Protein AF-A0A833E9H0-F1 (afdb_monomer_lite)

Sequence (112 aa):
MMKRGKAGINPVIATVILVAVAIVIAIAVAFWASGLVGAFTRFEKLEIISSVMKSQTEFEVRIRNTGSTATSLIQVVINGQFVADVTGTTTLESGETRICGVTVSTSPPAGV

Foldseek 3Di:
DDDDPPPDDDPVVVVVVVVVVVVVVVVVVVVVVVVVCVVVQFDWDKDFPDWDDPDQFKIKTKMFTQTQAWDWQAFDDDPNDGADGQDDTDIAGHGGIDIGMTTGPGGDDPPD

Secondary structure (DSSP, 8-state):
-------PPPHHHHHHHHHHHHHHHHHHHHHHHHHHHHHHS----EEEEEEEEEETTEEEEEEEE-SSS-EE--EEEETTEEEEE-SS--EE-TT-EEEEEEE-SSPPPTT-

Radius of gyration: 30.14 Å; chains: 1; bounding box: 58×23×95 Å

pLDDT: mean 83.14, std 11.9, range [55.03, 98.12]

Organism: Caldiarchaeum subterraneum (NCBI:txid311458)

Structure (mmCIF, N/CA/C/O backbone):
data_AF-A0A833E9H0-F1
#
_entry.id   AF-A0A833E9H0-F1
#
loop_
_atom_site.group_PDB
_atom_site.id
_atom_site.type_symbol
_atom_site.label_atom_id
_atom_site.label_alt_id
_atom_site.label_comp_id
_atom_site.label_asym_id
_atom_site.label_entity_id
_atom_site.label_seq_id
_atom_site.pdbx_PDB_ins_code
_atom_site.Cartn_x
_atom_site.Cartn_y
_atom_site.Cartn_z
_atom_site.occupancy
_atom_site.B_iso_or_equiv
_atom_site.auth_seq_id
_atom_site.auth_comp_id
_atom_site.auth_asym_id
_atom_site.auth_atom_id
_atom_site.pdbx_PDB_model_num
ATOM 1 N N . MET A 1 1 ? 24.114 -6.720 -69.675 1.00 55.41 1 MET A N 1
ATOM 2 C CA . MET A 1 1 ? 23.813 -7.138 -68.286 1.00 55.41 1 MET A CA 1
ATOM 3 C C . MET A 1 1 ? 24.581 -6.234 -67.323 1.00 55.41 1 MET A C 1
ATOM 5 O O . MET A 1 1 ? 25.774 -6.429 -67.146 1.00 55.41 1 MET A O 1
ATOM 9 N N . MET A 1 2 ? 23.952 -5.190 -66.774 1.00 60.66 2 MET A N 1
ATOM 10 C CA . MET A 1 2 ? 24.611 -4.260 -65.842 1.00 60.66 2 MET A CA 1
ATOM 11 C C . MET A 1 2 ? 24.504 -4.816 -64.419 1.00 60.66 2 MET A C 1
ATOM 13 O O . MET A 1 2 ? 23.415 -4.873 -63.850 1.00 60.66 2 MET A O 1
ATOM 17 N N . LYS A 1 3 ? 25.627 -5.254 -63.838 1.00 61.88 3 LYS A N 1
ATOM 18 C CA . LYS A 1 3 ? 25.693 -5.593 -62.411 1.00 61.88 3 LYS A CA 1
ATOM 19 C C . LYS A 1 3 ? 25.624 -4.288 -61.615 1.00 61.88 3 LYS A C 1
ATOM 21 O O . LYS A 1 3 ? 26.599 -3.546 -61.564 1.00 61.88 3 LYS A O 1
ATOM 26 N N . ARG A 1 4 ? 24.469 -3.999 -61.004 1.00 66.12 4 ARG A N 1
ATOM 27 C CA . ARG A 1 4 ? 24.342 -2.942 -59.989 1.00 66.12 4 ARG A CA 1
ATOM 28 C C . ARG A 1 4 ? 25.293 -3.288 -58.845 1.00 66.12 4 ARG A C 1
ATOM 30 O O . ARG A 1 4 ? 25.101 -4.306 -58.181 1.00 66.12 4 ARG A O 1
ATOM 37 N N . GLY A 1 5 ? 26.330 -2.478 -58.648 1.00 59.12 5 GLY A N 1
ATOM 38 C CA . GLY A 1 5 ? 27.189 -2.593 -57.476 1.00 59.12 5 GLY A CA 1
ATOM 39 C C . GLY A 1 5 ? 26.330 -2.467 -56.220 1.00 59.12 5 GLY A C 1
ATOM 40 O O . GLY A 1 5 ? 25.584 -1.500 -56.072 1.00 59.12 5 GLY A O 1
ATOM 41 N N . LYS A 1 6 ? 26.385 -3.465 -55.334 1.00 66.12 6 LYS A N 1
ATOM 42 C CA . LYS A 1 6 ? 25.815 -3.351 -53.990 1.00 66.12 6 LYS A CA 1
ATOM 43 C C . LYS A 1 6 ? 26.697 -2.375 -53.217 1.00 66.12 6 LYS A C 1
ATOM 45 O O . LYS A 1 6 ? 27.741 -2.764 -52.706 1.00 66.12 6 LYS A O 1
ATOM 50 N N . ALA A 1 7 ? 26.299 -1.108 -53.173 1.00 66.25 7 ALA A N 1
ATOM 51 C CA . ALA A 1 7 ? 26.849 -0.173 -52.205 1.00 66.25 7 ALA A CA 1
ATOM 52 C C . ALA A 1 7 ? 26.371 -0.623 -50.816 1.00 66.25 7 ALA A C 1
ATOM 54 O O . ALA A 1 7 ? 25.181 -0.551 -50.512 1.00 66.25 7 ALA A O 1
ATOM 55 N N . GLY A 1 8 ? 27.279 -1.187 -50.020 1.00 75.31 8 GLY A N 1
ATOM 56 C CA . GLY A 1 8 ? 27.024 -1.480 -48.612 1.00 75.31 8 GLY A CA 1
ATOM 57 C C . GLY A 1 8 ? 27.041 -0.194 -47.791 1.00 75.31 8 GLY A C 1
ATOM 58 O O . GLY A 1 8 ? 27.695 0.780 -48.169 1.00 75.31 8 GLY A O 1
ATOM 59 N N . ILE A 1 9 ? 26.334 -0.188 -46.661 1.00 79.00 9 ILE A N 1
ATOM 60 C CA . ILE A 1 9 ? 26.493 0.886 -45.680 1.00 79.00 9 ILE A CA 1
ATOM 61 C C . ILE A 1 9 ? 27.953 0.868 -45.194 1.00 79.00 9 ILE A C 1
ATOM 63 O O . ILE A 1 9 ? 28.535 -0.209 -45.038 1.00 79.00 9 ILE A O 1
ATOM 67 N N . ASN A 1 10 ? 28.563 2.038 -44.981 1.00 88.69 10 ASN A N 1
ATOM 68 C CA . ASN A 1 10 ? 29.923 2.098 -44.448 1.00 88.69 10 ASN A CA 1
ATOM 69 C C . ASN A 1 10 ? 29.947 1.342 -43.103 1.00 88.69 10 ASN A C 1
ATOM 71 O O . ASN A 1 10 ? 29.174 1.713 -42.213 1.00 88.69 10 ASN A O 1
ATOM 75 N N . PRO A 1 11 ? 30.799 0.311 -42.940 1.00 84.19 11 PRO A N 1
ATOM 76 C CA . PRO A 1 11 ? 30.820 -0.525 -41.742 1.00 84.19 11 PRO A CA 1
ATOM 77 C C . PRO A 1 11 ? 30.942 0.277 -40.444 1.00 84.19 11 PRO A C 1
ATOM 79 O O . PRO A 1 11 ? 30.319 -0.067 -39.447 1.00 84.19 11 PRO A O 1
ATOM 82 N N . VAL A 1 12 ? 31.685 1.384 -40.476 1.00 91.38 12 VAL A N 1
ATOM 83 C CA . VAL A 1 12 ? 31.876 2.271 -39.322 1.00 91.38 12 VAL A CA 1
ATOM 84 C C . VAL A 1 12 ? 30.597 3.043 -38.997 1.00 91.38 12 VAL A C 1
ATOM 86 O O . VAL A 1 12 ? 30.233 3.207 -37.840 1.00 91.38 12 VAL A O 1
ATOM 89 N N . ILE A 1 13 ? 29.872 3.496 -40.017 1.00 92.44 13 ILE A N 1
ATOM 90 C CA . ILE A 1 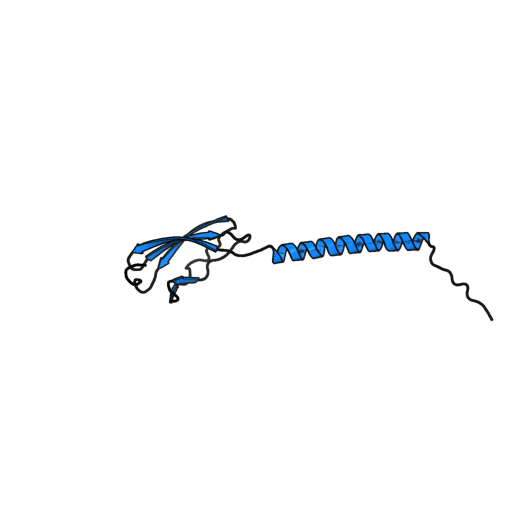13 ? 28.614 4.227 -39.820 1.00 92.44 13 ILE A CA 1
ATOM 91 C C . ILE A 1 13 ? 27.527 3.271 -39.311 1.00 92.44 13 ILE A C 1
ATOM 93 O O . ILE A 1 13 ? 26.724 3.647 -38.460 1.00 92.44 13 ILE A O 1
ATOM 97 N N . ALA A 1 14 ? 27.540 2.017 -39.774 1.00 92.62 14 ALA A N 1
ATOM 98 C CA . ALA A 1 14 ? 26.624 0.980 -39.306 1.00 92.62 14 ALA A CA 1
ATOM 99 C C . ALA A 1 14 ? 26.725 0.779 -37.791 1.00 92.62 14 ALA A C 1
ATOM 101 O O . ALA A 1 14 ? 25.713 0.763 -37.094 1.00 92.62 14 ALA A O 1
ATOM 102 N N . THR A 1 15 ? 27.949 0.645 -37.276 1.00 93.75 15 THR A N 1
ATOM 103 C CA . THR A 1 15 ? 28.177 0.388 -35.852 1.00 93.75 15 THR A CA 1
ATOM 104 C C . THR A 1 15 ? 27.820 1.593 -34.996 1.00 93.75 15 THR A C 1
ATOM 106 O O . THR A 1 15 ? 27.219 1.415 -33.942 1.00 93.75 15 THR A O 1
ATOM 109 N N . VAL A 1 16 ? 28.091 2.815 -35.463 1.00 95.12 16 VAL A N 1
ATOM 110 C CA . VAL A 1 16 ? 27.693 4.041 -34.753 1.00 95.12 16 VAL A CA 1
ATOM 111 C C . VAL A 1 16 ? 26.173 4.127 -34.607 1.00 95.12 16 VAL A C 1
ATOM 113 O O . VAL A 1 16 ? 25.684 4.393 -33.511 1.00 95.12 16 VAL A O 1
ATOM 116 N N . ILE A 1 17 ? 25.416 3.847 -35.674 1.00 95.19 17 ILE A N 1
ATOM 117 C CA . ILE A 1 17 ? 23.945 3.847 -35.621 1.00 95.19 17 ILE A CA 1
ATOM 118 C C . ILE A 1 17 ? 23.440 2.753 -34.675 1.00 95.19 17 ILE A C 1
ATOM 120 O O . ILE A 1 17 ? 22.570 3.017 -33.846 1.00 95.19 17 ILE A O 1
ATOM 124 N N . LEU A 1 18 ? 23.997 1.541 -34.761 1.00 95.69 18 LEU A N 1
ATOM 125 C CA . LEU A 1 18 ? 23.599 0.428 -33.896 1.00 95.69 18 LEU A CA 1
ATOM 126 C C . LEU A 1 18 ? 23.849 0.734 -32.417 1.00 95.69 18 LEU A C 1
ATOM 128 O O . LEU A 1 18 ? 22.958 0.518 -31.599 1.00 95.69 18 LEU A O 1
ATOM 132 N N . VAL A 1 19 ? 25.022 1.271 -32.074 1.00 97.00 19 VAL A N 1
ATOM 133 C CA . VAL A 1 19 ? 25.358 1.643 -30.692 1.00 97.00 19 VAL A CA 1
ATOM 134 C C . VAL A 1 19 ? 24.457 2.776 -30.204 1.00 97.00 19 VAL A C 1
ATOM 136 O O . VAL A 1 19 ? 23.935 2.699 -29.094 1.00 97.00 19 VAL A O 1
ATOM 139 N N . ALA A 1 20 ? 24.211 3.792 -31.033 1.00 97.44 20 ALA A N 1
ATOM 140 C CA . ALA A 1 20 ? 23.333 4.901 -30.671 1.00 97.44 20 ALA A CA 1
ATOM 141 C C . ALA A 1 20 ? 21.903 4.423 -30.371 1.00 97.44 20 ALA A C 1
ATOM 143 O O . ALA A 1 20 ? 21.352 4.742 -29.318 1.00 97.44 20 ALA A O 1
ATOM 144 N N . VAL A 1 21 ? 21.318 3.606 -31.252 1.00 97.56 21 VAL A N 1
ATOM 145 C CA . VAL A 1 21 ? 19.974 3.042 -31.051 1.00 97.56 21 VAL A CA 1
ATOM 146 C C . VAL A 1 21 ? 19.940 2.119 -29.833 1.00 97.56 21 VAL A C 1
ATOM 148 O O . VAL A 1 21 ? 18.994 2.184 -29.050 1.00 97.56 21 VAL A O 1
ATOM 151 N N . ALA A 1 22 ? 20.976 1.301 -29.629 1.00 97.69 22 ALA A N 1
ATOM 152 C CA . ALA A 1 22 ? 21.062 0.415 -28.473 1.00 97.69 22 ALA A CA 1
ATOM 153 C C . ALA A 1 22 ? 21.036 1.193 -27.148 1.00 97.69 22 ALA A C 1
ATOM 155 O O . ALA A 1 22 ? 20.294 0.822 -26.241 1.00 97.69 22 ALA A O 1
ATOM 156 N N . ILE A 1 23 ? 21.782 2.299 -27.049 1.00 98.00 23 ILE A N 1
ATOM 157 C CA . ILE A 1 23 ? 21.785 3.155 -25.853 1.00 98.00 23 ILE A CA 1
ATOM 158 C C . ILE A 1 23 ? 20.406 3.788 -25.639 1.00 98.00 23 ILE A C 1
ATOM 160 O O . ILE A 1 23 ? 19.890 3.777 -24.521 1.00 98.00 23 ILE A O 1
ATOM 164 N N . VAL A 1 24 ? 19.783 4.300 -26.703 1.00 98.12 24 VAL A N 1
ATOM 165 C CA . VAL A 1 24 ? 18.452 4.921 -26.621 1.00 98.12 24 VAL A CA 1
ATOM 166 C C . VAL A 1 24 ? 17.407 3.925 -26.118 1.00 98.12 24 VAL A C 1
ATOM 168 O O . VAL A 1 24 ? 16.659 4.239 -25.193 1.00 98.12 24 VAL A O 1
ATOM 171 N N . ILE A 1 25 ? 17.377 2.711 -26.675 1.00 97.69 25 ILE A N 1
ATOM 172 C CA . ILE A 1 25 ? 16.439 1.667 -26.243 1.00 97.69 25 ILE A CA 1
ATOM 173 C C . ILE A 1 25 ? 16.728 1.245 -24.800 1.00 97.69 25 ILE A C 1
ATOM 175 O O . ILE A 1 25 ? 15.792 1.097 -24.018 1.00 97.69 25 ILE A O 1
ATOM 179 N N . ALA A 1 26 ? 17.999 1.091 -24.420 1.00 97.62 26 ALA A N 1
ATOM 180 C CA . ALA A 1 26 ? 18.370 0.707 -23.061 1.00 97.62 26 ALA A CA 1
ATOM 181 C C . ALA A 1 26 ? 17.850 1.711 -22.020 1.00 97.62 26 ALA A C 1
ATOM 183 O O . ALA A 1 26 ? 17.245 1.309 -21.026 1.00 97.62 26 ALA A O 1
ATOM 184 N N . ILE A 1 27 ? 18.015 3.014 -22.273 1.00 96.88 27 ILE A N 1
ATOM 185 C CA . ILE A 1 27 ? 17.505 4.073 -21.391 1.00 96.88 27 ILE A CA 1
ATOM 186 C C . ILE A 1 27 ? 15.971 4.072 -21.371 1.00 96.88 27 ILE A C 1
ATOM 188 O O . ILE A 1 27 ? 15.369 4.161 -20.300 1.00 96.88 27 ILE A O 1
ATOM 192 N N . ALA A 1 28 ? 15.329 3.926 -22.534 1.00 96.75 28 ALA A N 1
ATOM 193 C CA . ALA A 1 28 ? 13.872 3.883 -22.631 1.00 96.75 28 ALA A CA 1
ATOM 194 C C . ALA A 1 28 ? 13.278 2.724 -21.813 1.00 96.75 28 ALA A C 1
ATOM 196 O O . ALA A 1 28 ? 12.344 2.930 -21.040 1.00 96.75 28 ALA A O 1
ATOM 197 N N . VAL A 1 29 ? 13.853 1.522 -21.925 1.00 96.06 29 VAL A N 1
ATOM 198 C CA . VAL A 1 29 ? 13.417 0.345 -21.160 1.00 96.06 29 VAL A CA 1
ATOM 199 C C . VAL A 1 29 ? 13.703 0.515 -19.668 1.00 96.06 29 VAL A C 1
ATOM 201 O O . VAL A 1 29 ? 12.850 0.171 -18.855 1.00 96.06 29 VAL A O 1
ATOM 204 N N . ALA A 1 30 ? 14.851 1.084 -19.287 1.00 94.50 30 ALA A N 1
ATOM 205 C CA . ALA A 1 30 ? 15.184 1.324 -17.882 1.00 94.50 30 ALA A CA 1
ATOM 206 C C . ALA A 1 30 ? 14.189 2.280 -17.198 1.00 94.50 30 ALA A C 1
ATOM 208 O O . ALA A 1 30 ? 13.709 1.999 -16.093 1.00 94.50 30 ALA A O 1
ATOM 209 N N . PHE A 1 31 ? 13.822 3.382 -17.858 1.00 93.12 31 PHE A N 1
ATOM 210 C CA . PHE A 1 31 ? 12.826 4.309 -17.319 1.00 93.12 31 PHE A CA 1
ATOM 211 C C . PHE A 1 31 ? 11.411 3.736 -17.356 1.00 93.12 31 PHE A C 1
ATOM 213 O O . PHE A 1 31 ? 10.653 3.932 -16.406 1.00 93.12 31 PHE A O 1
ATOM 220 N N . TRP A 1 32 ? 11.068 2.971 -18.393 1.00 91.94 32 TRP A N 1
ATOM 221 C CA . TRP A 1 32 ? 9.786 2.274 -18.453 1.00 91.94 32 TRP A CA 1
ATOM 222 C C . TRP A 1 32 ? 9.635 1.259 -17.310 1.00 91.94 32 TRP A C 1
ATOM 224 O O . TRP A 1 32 ? 8.634 1.276 -16.593 1.00 91.94 32 TRP A O 1
ATOM 234 N N . ALA A 1 33 ? 10.662 0.439 -17.065 1.00 91.75 33 ALA A N 1
ATOM 235 C CA . ALA A 1 33 ? 10.687 -0.518 -15.962 1.00 91.75 33 ALA A CA 1
ATOM 236 C C . ALA A 1 33 ? 10.613 0.173 -14.591 1.00 91.75 33 ALA A C 1
ATOM 238 O O . ALA A 1 33 ? 9.889 -0.288 -13.711 1.00 91.75 33 ALA A O 1
ATOM 239 N N . SER A 1 34 ? 11.286 1.315 -14.416 1.00 89.50 34 SER A N 1
ATOM 240 C CA . SER A 1 34 ? 11.187 2.115 -13.184 1.00 89.50 34 SER A CA 1
ATOM 241 C C . SER A 1 34 ? 9.755 2.605 -12.922 1.00 89.50 34 SER A C 1
ATOM 243 O O . SER A 1 34 ? 9.304 2.609 -11.776 1.00 89.50 34 SER A O 1
ATOM 245 N N . GLY A 1 35 ? 9.009 2.951 -13.978 1.00 86.38 35 GLY A N 1
ATOM 246 C CA . GLY A 1 35 ? 7.590 3.301 -13.877 1.00 86.38 35 GLY A CA 1
ATOM 247 C C . GLY A 1 35 ? 6.724 2.145 -13.363 1.00 86.38 35 GLY A C 1
ATOM 248 O O . GLY A 1 35 ? 5.865 2.357 -12.507 1.00 86.38 35 GLY A O 1
ATOM 249 N N . LEU A 1 36 ? 6.992 0.912 -13.811 1.00 86.44 36 LEU A N 1
ATOM 250 C CA . LEU A 1 36 ? 6.294 -0.286 -13.323 1.00 86.44 36 LEU A CA 1
ATOM 251 C C . LEU A 1 36 ? 6.618 -0.594 -11.856 1.00 86.44 36 LEU A C 1
ATOM 253 O O . LEU A 1 36 ? 5.722 -0.939 -11.087 1.00 86.44 36 LEU A O 1
ATOM 257 N N . VAL A 1 37 ? 7.877 -0.424 -11.443 1.00 87.62 37 VAL A N 1
ATOM 258 C CA . VAL A 1 37 ? 8.286 -0.598 -10.040 1.00 87.62 37 VAL A CA 1
ATOM 259 C C . VAL A 1 37 ? 7.518 0.369 -9.139 1.00 87.62 37 VAL A C 1
ATOM 261 O O . VAL A 1 37 ? 6.971 -0.057 -8.127 1.00 87.62 37 VAL A O 1
ATOM 264 N N . GLY A 1 38 ? 7.395 1.645 -9.515 1.00 80.56 38 GLY A N 1
ATOM 265 C CA . GLY A 1 38 ? 6.646 2.640 -8.737 1.00 80.56 38 GLY A CA 1
ATOM 266 C C . GLY A 1 38 ? 5.155 2.323 -8.552 1.00 80.56 38 GLY A C 1
ATOM 267 O O . GLY A 1 38 ? 4.579 2.715 -7.537 1.00 80.56 38 GLY A O 1
ATOM 268 N N . ALA A 1 39 ? 4.541 1.602 -9.494 1.00 81.50 39 ALA A N 1
ATOM 269 C CA . ALA A 1 39 ? 3.149 1.166 -9.399 1.00 81.50 39 ALA A CA 1
ATOM 270 C C . ALA A 1 39 ? 2.981 -0.077 -8.509 1.00 81.50 39 ALA A C 1
ATOM 272 O O . ALA A 1 39 ? 2.053 -0.130 -7.709 1.00 81.50 39 ALA A O 1
ATOM 273 N N . PHE A 1 40 ? 3.883 -1.058 -8.612 1.00 81.00 40 PHE A N 1
ATOM 274 C CA . PHE A 1 40 ? 3.736 -2.351 -7.926 1.00 81.00 40 PHE A CA 1
ATOM 275 C C . PHE A 1 40 ? 4.430 -2.441 -6.565 1.00 81.00 40 PHE A C 1
ATOM 277 O O . PHE A 1 40 ? 4.148 -3.351 -5.792 1.00 81.00 40 PHE A O 1
ATOM 284 N N . THR A 1 41 ? 5.333 -1.513 -6.252 1.00 86.38 41 THR A N 1
ATOM 285 C CA . THR A 1 41 ? 5.952 -1.417 -4.915 1.00 86.38 41 THR A CA 1
ATOM 286 C C . THR A 1 41 ? 5.113 -0.625 -3.924 1.00 86.38 41 THR A C 1
ATOM 288 O O . THR A 1 41 ? 5.399 -0.660 -2.728 1.00 86.38 41 THR A O 1
ATOM 291 N N . ARG A 1 42 ? 4.072 0.073 -4.397 1.00 88.75 42 ARG A N 1
ATOM 292 C CA . ARG A 1 42 ? 3.113 0.741 -3.523 1.00 88.75 42 ARG A CA 1
ATOM 293 C C . ARG A 1 42 ? 2.093 -0.265 -3.024 1.00 88.75 42 ARG A C 1
ATOM 295 O O . ARG A 1 42 ? 1.445 -0.933 -3.822 1.00 88.75 42 ARG A O 1
ATOM 302 N N . PHE A 1 43 ? 1.930 -0.338 -1.711 1.00 90.19 43 PHE A N 1
ATOM 303 C CA . PHE A 1 43 ? 0.917 -1.182 -1.095 1.00 90.19 43 PHE A CA 1
ATOM 304 C C . PHE A 1 43 ? 0.210 -0.450 0.042 1.00 90.19 43 PHE A C 1
ATOM 306 O O . PHE A 1 43 ? 0.824 0.302 0.806 1.00 90.19 43 PHE A O 1
ATOM 313 N N . GLU A 1 44 ? -1.092 -0.693 0.145 1.00 92.00 44 GLU A N 1
ATOM 314 C CA . GLU A 1 44 ? -1.929 -0.235 1.247 1.00 92.00 44 GLU A CA 1
ATOM 315 C C . GLU A 1 44 ? -1.914 -1.284 2.353 1.00 92.00 44 GLU A C 1
ATOM 317 O O 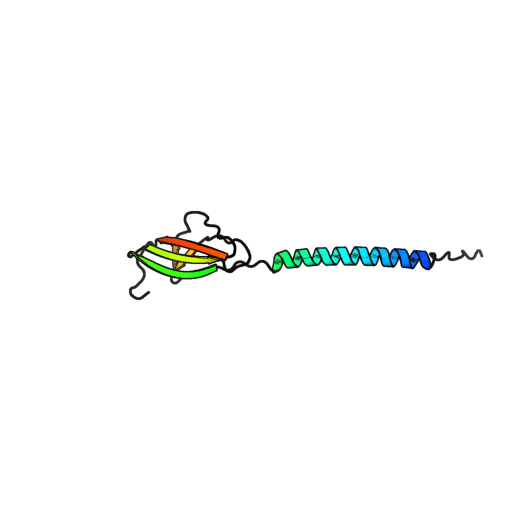. GLU A 1 44 ? -2.173 -2.465 2.115 1.00 92.00 44 GLU A O 1
ATOM 322 N N . LYS A 1 45 ? -1.591 -0.862 3.576 1.00 92.44 45 LYS A N 1
ATOM 323 C CA . LYS A 1 45 ? -1.626 -1.741 4.740 1.00 92.44 45 LYS A CA 1
ATOM 324 C C . LYS A 1 45 ? -1.975 -0.943 5.983 1.00 92.44 45 LYS A C 1
ATOM 326 O O . LYS A 1 45 ? -1.241 -0.047 6.393 1.00 92.44 45 LYS A O 1
ATOM 331 N N . LEU A 1 46 ? -3.080 -1.320 6.608 1.00 92.44 46 LEU A N 1
ATOM 332 C CA . LEU A 1 46 ? -3.505 -0.786 7.892 1.00 92.44 46 LEU A CA 1
ATOM 333 C C . LEU A 1 46 ? -3.331 -1.855 8.966 1.00 92.44 46 LEU A C 1
ATOM 335 O O . LEU A 1 46 ? -3.614 -3.031 8.748 1.00 92.44 46 LEU A O 1
ATOM 339 N N . GLU A 1 47 ? -2.864 -1.430 10.131 1.00 93.00 47 GLU A N 1
ATOM 340 C CA . GLU A 1 47 ? -2.727 -2.262 11.317 1.00 93.00 47 GLU A CA 1
ATOM 341 C C . GLU A 1 47 ? -3.535 -1.652 12.458 1.00 93.00 47 GLU A C 1
ATOM 343 O O . GLU A 1 47 ? -3.457 -0.449 12.722 1.00 93.00 47 GLU A O 1
ATOM 348 N N . ILE A 1 48 ? -4.311 -2.487 13.144 1.00 91.56 48 ILE A N 1
ATOM 349 C CA . ILE A 1 48 ? -5.035 -2.093 14.349 1.00 91.56 48 ILE A CA 1
ATOM 350 C C . ILE A 1 48 ? -4.087 -2.307 15.529 1.00 91.56 48 ILE A C 1
ATOM 352 O O . ILE A 1 48 ? -3.805 -3.441 15.899 1.00 91.56 48 ILE A O 1
ATOM 356 N N . ILE A 1 49 ? -3.591 -1.214 16.111 1.00 93.31 49 ILE A N 1
ATOM 357 C CA . ILE A 1 49 ? -2.691 -1.258 17.273 1.00 93.31 49 ILE A CA 1
ATOM 358 C C . ILE A 1 49 ? -3.474 -1.645 18.527 1.00 93.31 49 ILE A C 1
ATOM 360 O O . ILE A 1 49 ? -3.000 -2.417 19.356 1.00 93.31 49 ILE A O 1
ATOM 364 N N . SER A 1 50 ? -4.658 -1.062 18.696 1.00 89.88 50 SER A N 1
ATOM 365 C CA . SER A 1 50 ? -5.509 -1.323 19.852 1.00 89.88 50 SER A CA 1
ATOM 366 C C . SER A 1 50 ? -6.949 -0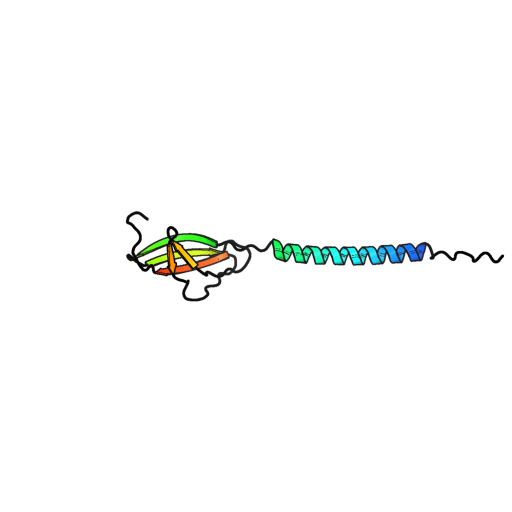.942 19.560 1.00 89.88 50 SER A C 1
ATOM 368 O O . SER A 1 50 ? -7.199 0.046 18.872 1.00 89.88 50 SER A O 1
ATOM 370 N N . SER A 1 51 ? -7.887 -1.654 20.167 1.00 86.69 51 SER A N 1
ATOM 371 C CA . SER A 1 51 ? -9.302 -1.291 20.215 1.00 86.69 51 SER A CA 1
ATOM 372 C C . SER A 1 51 ? -9.773 -1.344 21.661 1.00 86.69 51 SER A C 1
ATOM 374 O O . SER A 1 51 ? -9.593 -2.362 22.325 1.00 86.69 51 SER A O 1
ATOM 376 N N . VAL A 1 52 ? -10.352 -0.254 22.156 1.00 86.12 52 VAL A N 1
ATOM 377 C CA . VAL A 1 52 ? -10.825 -0.137 23.538 1.00 86.12 52 VAL A CA 1
ATOM 378 C C . VAL A 1 52 ? -12.286 0.286 23.532 1.00 86.12 52 VAL A C 1
ATOM 380 O O . VAL A 1 52 ? -12.639 1.288 22.916 1.00 86.12 52 VAL A O 1
ATOM 383 N N . MET A 1 53 ? -13.134 -0.454 24.241 1.00 82.94 53 MET A N 1
ATOM 384 C CA . MET A 1 53 ? -14.527 -0.071 24.460 1.00 82.94 53 MET A CA 1
ATOM 385 C C . MET A 1 53 ? -14.590 1.108 25.446 1.00 82.94 53 MET A C 1
ATOM 387 O O . MET A 1 53 ? -14.052 1.031 26.550 1.00 82.94 53 MET A O 1
ATOM 391 N N . LYS A 1 54 ? -15.228 2.212 25.044 1.00 85.00 54 LYS A N 1
ATOM 392 C CA . LYS A 1 54 ? -15.453 3.404 25.884 1.00 85.00 54 LYS A CA 1
ATOM 393 C C . LYS A 1 54 ? -16.826 3.387 26.546 1.00 85.00 54 LYS A C 1
ATOM 395 O O . LYS A 1 54 ? -16.974 3.870 27.665 1.00 85.00 54 LYS A O 1
ATOM 400 N N . SER A 1 55 ? -17.819 2.823 25.865 1.00 83.06 55 SER A N 1
ATOM 401 C CA . SER A 1 55 ? -19.184 2.644 26.361 1.0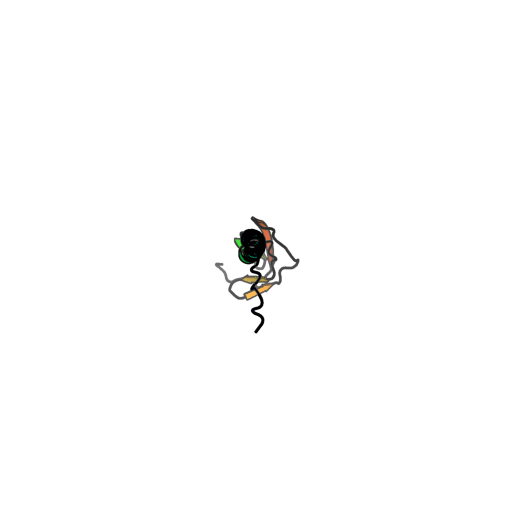0 83.06 55 SER A CA 1
ATOM 402 C C . SER A 1 55 ? -19.813 1.405 25.719 1.00 83.06 55 SER A C 1
ATOM 404 O O . SER A 1 55 ? -19.204 0.791 24.846 1.00 83.06 55 SER A O 1
ATOM 406 N N . GLN A 1 56 ? -21.042 1.048 26.109 1.00 81.44 56 GLN A N 1
ATOM 407 C CA . GLN A 1 56 ? -21.751 -0.104 25.530 1.00 81.44 56 GLN A CA 1
ATOM 408 C C . GLN A 1 56 ? -21.843 -0.049 23.999 1.00 81.44 56 GLN A C 1
ATOM 410 O O . GLN A 1 56 ? -21.959 -1.089 23.368 1.00 81.44 56 GLN A O 1
ATOM 415 N N . THR A 1 57 ? -21.783 1.134 23.388 1.00 80.38 57 THR A N 1
ATOM 416 C CA . THR A 1 57 ? -21.922 1.292 21.938 1.00 80.38 57 THR A CA 1
ATOM 417 C C . THR A 1 57 ? -20.765 2.031 21.276 1.00 80.38 57 THR A C 1
ATOM 419 O O . THR A 1 57 ? -20.847 2.328 20.088 1.00 80.38 57 THR A O 1
ATOM 422 N N . GLU A 1 58 ? -19.679 2.319 21.994 1.00 81.75 58 GLU A N 1
ATOM 423 C CA . GLU A 1 58 ? -18.578 3.135 21.478 1.00 81.75 58 GLU A CA 1
ATOM 424 C C . GLU A 1 58 ? -17.220 2.464 21.672 1.00 81.75 58 GLU A C 1
ATOM 426 O O . GLU A 1 58 ? -16.868 2.028 22.773 1.00 81.75 58 GLU A O 1
ATOM 431 N N . PHE A 1 59 ? -16.433 2.452 20.598 1.00 80.88 59 PHE A N 1
ATOM 432 C CA . PHE A 1 59 ? -15.071 1.944 20.550 1.00 80.88 59 PHE A CA 1
ATOM 433 C C . PHE A 1 59 ? -14.108 3.040 20.126 1.00 80.88 59 PHE A C 1
ATOM 435 O O . PHE A 1 59 ? -14.349 3.772 19.171 1.00 80.88 59 PHE A O 1
ATOM 442 N N . GLU A 1 60 ? -12.968 3.093 20.797 1.00 85.75 60 GLU A N 1
ATOM 443 C CA . GLU A 1 60 ? -11.803 3.833 20.350 1.00 85.75 60 GLU A CA 1
ATOM 444 C C . GLU A 1 60 ? -10.827 2.847 19.705 1.00 85.75 60 GLU A C 1
ATOM 446 O O . GLU A 1 60 ? -10.297 1.955 20.373 1.00 85.75 60 GLU A O 1
ATOM 451 N N . VAL A 1 61 ? -10.588 2.994 18.403 1.00 86.75 61 VAL A N 1
ATOM 452 C CA . VAL A 1 61 ? -9.653 2.151 17.654 1.00 86.75 61 VAL A CA 1
ATOM 453 C C . VAL A 1 61 ? -8.450 2.987 17.244 1.00 86.75 61 VAL A C 1
ATOM 455 O O . VAL A 1 61 ? -8.576 4.015 16.581 1.00 86.75 61 VAL A O 1
ATOM 458 N N . ARG A 1 62 ? -7.258 2.540 17.633 1.00 90.12 62 ARG A N 1
ATOM 459 C CA . ARG A 1 62 ? -5.990 3.119 17.203 1.00 90.12 62 ARG A CA 1
ATOM 460 C C . ARG A 1 62 ? -5.469 2.330 16.015 1.00 90.12 62 ARG A C 1
ATOM 462 O O . ARG A 1 62 ? -5.169 1.144 16.137 1.00 90.12 62 ARG A O 1
ATOM 469 N N . ILE A 1 63 ? -5.345 3.006 14.884 1.00 91.88 63 ILE A N 1
ATOM 470 C CA . ILE A 1 63 ? -4.986 2.408 13.602 1.00 91.88 63 ILE A CA 1
ATOM 471 C C . ILE A 1 63 ? -3.729 3.096 13.094 1.00 91.88 63 ILE A C 1
ATOM 473 O O . ILE A 1 63 ? -3.579 4.314 13.219 1.00 91.88 63 ILE A O 1
ATOM 477 N N . ARG A 1 64 ? -2.819 2.316 12.521 1.00 93.12 64 ARG A N 1
ATOM 478 C CA . ARG A 1 64 ? -1.603 2.813 11.891 1.00 93.12 64 ARG A CA 1
ATOM 479 C C . ARG A 1 64 ? -1.523 2.355 10.451 1.00 93.12 64 ARG A C 1
ATOM 481 O O . ARG A 1 64 ? -1.734 1.182 10.155 1.00 93.12 64 ARG A O 1
ATOM 488 N N . ASN A 1 65 ? -1.151 3.276 9.574 1.00 95.06 65 ASN A N 1
ATOM 489 C CA . ASN A 1 65 ? -0.768 2.931 8.219 1.00 95.06 65 ASN A CA 1
ATOM 490 C C . ASN A 1 65 ? 0.680 2.422 8.219 1.00 95.06 65 ASN A C 1
ATOM 492 O O . ASN A 1 65 ? 1.621 3.176 8.468 1.00 95.06 65 ASN A O 1
ATOM 496 N N . THR A 1 66 ? 0.846 1.120 7.997 1.00 95.31 66 THR A N 1
ATOM 497 C CA . THR A 1 66 ? 2.151 0.458 7.821 1.00 95.31 66 THR A CA 1
ATOM 498 C C . THR A 1 66 ? 2.446 0.150 6.352 1.00 95.31 66 THR A C 1
ATOM 500 O O . THR A 1 66 ? 3.443 -0.504 6.043 1.00 95.31 66 THR A O 1
ATOM 503 N N . GLY A 1 67 ? 1.575 0.616 5.455 1.00 92.94 67 GLY A N 1
ATOM 504 C CA . GLY A 1 67 ? 1.775 0.627 4.018 1.00 92.94 67 GLY A CA 1
ATOM 505 C C . GLY A 1 67 ? 2.782 1.680 3.581 1.00 92.94 67 GLY A C 1
ATOM 506 O O . GLY A 1 67 ? 3.345 2.416 4.389 1.00 92.94 67 GLY A O 1
ATOM 507 N N . SER A 1 68 ? 2.996 1.749 2.271 1.00 91.94 68 SER A N 1
ATOM 508 C CA . SER A 1 68 ? 3.904 2.711 1.639 1.00 91.94 68 SER A CA 1
ATOM 509 C C . SER A 1 68 ? 3.163 3.841 0.914 1.00 91.94 68 SER A C 1
ATOM 511 O O . SER A 1 68 ? 3.772 4.613 0.172 1.00 91.94 68 SER A O 1
ATOM 513 N N . THR A 1 69 ? 1.838 3.896 1.043 1.00 92.81 69 THR A N 1
ATOM 514 C CA . THR A 1 69 ? 0.977 4.902 0.415 1.00 92.81 69 THR A CA 1
ATOM 515 C C . THR A 1 69 ? -0.095 5.351 1.394 1.00 92.81 69 THR A C 1
ATOM 517 O O . THR A 1 69 ? -0.445 4.602 2.305 1.00 92.81 69 THR A O 1
ATOM 520 N N . ALA A 1 70 ? -0.605 6.569 1.215 1.00 92.25 70 ALA A N 1
ATOM 521 C CA . ALA A 1 70 ? -1.734 7.058 1.990 1.00 92.25 70 ALA A CA 1
ATOM 522 C C . ALA A 1 70 ? -2.962 6.167 1.752 1.00 92.25 70 ALA A C 1
ATOM 524 O O . ALA A 1 70 ? -3.222 5.773 0.615 1.00 92.25 70 ALA A O 1
ATOM 525 N N . THR A 1 71 ? -3.704 5.865 2.816 1.00 90.94 71 THR A N 1
ATOM 526 C CA . THR A 1 71 ? -4.872 4.974 2.772 1.00 90.94 71 THR A CA 1
ATOM 527 C C . THR A 1 71 ? -6.047 5.640 3.469 1.00 90.94 71 THR A C 1
ATOM 529 O O . THR A 1 71 ? -5.887 6.265 4.519 1.00 90.94 71 THR A O 1
ATOM 532 N N . SER A 1 72 ? -7.236 5.512 2.885 1.00 88.56 72 SER A N 1
ATOM 533 C CA . SER A 1 72 ? -8.474 6.040 3.465 1.00 88.56 72 SER A CA 1
ATOM 534 C C . SER A 1 72 ? -9.227 4.951 4.211 1.00 88.56 72 SER A C 1
ATOM 536 O O . SER A 1 72 ? -9.349 3.830 3.718 1.00 88.56 72 SER A O 1
ATOM 538 N N . LEU A 1 73 ? -9.782 5.286 5.374 1.00 85.50 73 LEU A N 1
ATOM 539 C CA . LEU A 1 73 ? -10.765 4.417 6.011 1.00 85.50 73 LEU A CA 1
ATOM 540 C C . LEU A 1 73 ? -12.117 4.583 5.324 1.00 85.50 73 LEU A C 1
ATOM 542 O O . LEU A 1 73 ? -12.592 5.702 5.145 1.00 85.50 73 LEU A O 1
ATOM 546 N N . ILE A 1 74 ? -12.730 3.457 4.975 1.00 81.44 74 ILE A N 1
ATOM 547 C CA . ILE A 1 74 ? -14.033 3.418 4.303 1.00 81.44 74 ILE A CA 1
ATOM 548 C C . ILE A 1 74 ? -15.078 2.838 5.257 1.00 81.44 74 ILE A C 1
ATOM 550 O O . ILE A 1 74 ? -16.127 3.431 5.479 1.00 81.44 74 ILE A O 1
ATOM 554 N N . GLN A 1 75 ? -14.757 1.700 5.871 1.00 78.19 75 GLN A N 1
ATOM 555 C CA . GLN A 1 75 ? -15.704 0.912 6.645 1.00 78.19 75 GLN A CA 1
ATOM 556 C C . GLN A 1 75 ? -15.007 0.242 7.827 1.00 78.19 75 GLN A C 1
ATOM 558 O O . GLN A 1 75 ? -13.866 -0.212 7.715 1.00 78.19 75 GLN A O 1
ATOM 563 N N . VAL A 1 76 ? -15.732 0.126 8.940 1.00 78.62 76 VAL A N 1
ATOM 564 C CA . VAL A 1 76 ? -15.325 -0.682 10.091 1.00 78.62 76 VAL A CA 1
ATOM 565 C C . VAL A 1 76 ? -16.301 -1.842 10.265 1.00 78.62 76 VAL A C 1
ATOM 567 O O . VAL A 1 76 ? -17.519 -1.663 10.285 1.00 78.62 76 VAL A O 1
ATOM 570 N N . VAL A 1 77 ? -15.751 -3.050 10.386 1.00 79.50 77 VAL A N 1
ATOM 571 C CA . VAL A 1 77 ? -16.500 -4.292 10.610 1.00 79.50 77 VAL A CA 1
ATOM 572 C C . VAL A 1 77 ? -16.033 -4.906 11.917 1.00 79.50 77 VAL A C 1
ATOM 574 O O . VAL A 1 77 ? -14.833 -5.070 12.127 1.00 79.50 77 VAL A O 1
ATOM 577 N N . ILE A 1 78 ? -16.979 -5.275 12.778 1.00 77.00 78 ILE A N 1
ATOM 578 C CA . ILE A 1 78 ? -16.705 -5.933 14.060 1.00 77.00 78 ILE A CA 1
ATOM 579 C C . ILE A 1 78 ? -17.470 -7.257 14.071 1.00 77.00 78 ILE A C 1
ATOM 581 O O . ILE A 1 78 ? -18.674 -7.276 13.832 1.00 77.00 78 ILE A O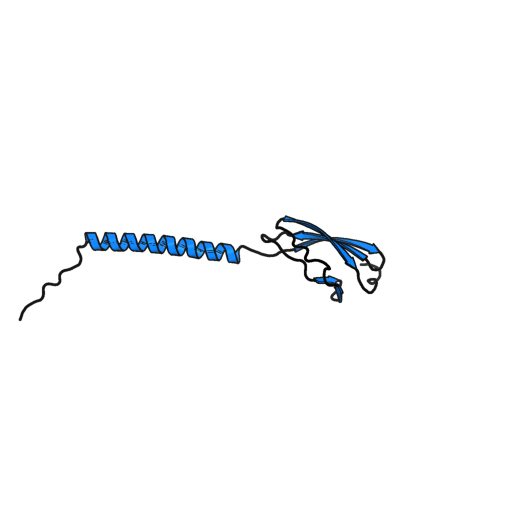 1
ATOM 585 N N . ASN A 1 79 ? -16.780 -8.378 14.310 1.00 77.56 79 ASN A N 1
ATOM 586 C CA . ASN A 1 79 ? -17.369 -9.730 14.324 1.00 77.56 79 ASN A CA 1
ATOM 587 C C . ASN A 1 79 ? -18.232 -10.063 13.087 1.00 77.56 79 ASN A C 1
ATOM 589 O O . ASN A 1 79 ? -19.251 -10.743 13.189 1.00 77.56 79 ASN A O 1
ATOM 593 N N . GLY A 1 80 ? -17.846 -9.559 11.911 1.00 74.69 80 GLY A N 1
ATOM 594 C CA . GLY A 1 80 ? -18.583 -9.767 10.659 1.00 74.69 80 GLY A CA 1
ATOM 595 C C . GLY A 1 80 ? -19.861 -8.931 10.507 1.00 74.69 80 GLY A C 1
ATOM 596 O O . GLY A 1 80 ? -20.516 -9.035 9.475 1.00 74.69 80 GLY A O 1
ATOM 597 N N . GLN A 1 81 ? -20.206 -8.090 11.486 1.00 71.69 81 GLN A N 1
ATOM 598 C CA . GLN A 1 81 ? -21.309 -7.135 11.392 1.00 71.69 81 GLN A CA 1
ATOM 599 C C . GLN A 1 81 ? -20.791 -5.773 10.933 1.00 71.69 81 GLN A C 1
ATOM 601 O O . GLN A 1 81 ? -19.776 -5.272 11.428 1.00 71.69 81 GLN A O 1
ATOM 606 N N . PHE A 1 82 ? -21.497 -5.177 9.974 1.00 69.12 82 PHE A N 1
ATOM 607 C CA . PHE A 1 82 ? -21.271 -3.790 9.592 1.00 69.12 82 PHE A CA 1
ATOM 608 C C . PHE A 1 82 ? -21.708 -2.885 10.739 1.00 69.12 82 PHE A C 1
ATOM 610 O O . PHE A 1 82 ? -22.822 -3.009 11.243 1.00 69.12 82 PHE A O 1
ATOM 617 N N . VAL A 1 83 ? -20.812 -1.998 11.156 1.00 69.19 83 VAL A N 1
ATOM 618 C CA . VAL A 1 83 ? -21.018 -1.169 12.342 1.00 69.19 83 VAL A CA 1
ATOM 619 C C . VAL A 1 83 ? -21.444 0.238 11.961 1.00 69.19 83 VAL A C 1
ATOM 621 O O . VAL A 1 83 ? -22.475 0.712 12.427 1.00 69.19 83 VAL A O 1
ATOM 624 N N . ALA A 1 84 ? -20.659 0.881 11.102 1.00 65.06 84 ALA A N 1
ATOM 625 C CA . ALA A 1 84 ? -20.927 2.201 10.560 1.00 65.06 84 ALA A CA 1
ATOM 626 C C . ALA A 1 84 ? -19.960 2.489 9.403 1.00 65.06 84 ALA A C 1
ATOM 628 O O . ALA A 1 84 ? -18.848 1.943 9.357 1.00 65.06 84 ALA A O 1
ATOM 629 N N . ASP A 1 85 ? -20.364 3.399 8.517 1.00 64.81 85 ASP A N 1
ATOM 630 C CA . ASP A 1 85 ? -19.423 4.109 7.655 1.00 64.81 85 ASP A CA 1
ATOM 631 C C . ASP A 1 85 ? -18.549 5.018 8.522 1.00 64.81 85 ASP A C 1
ATOM 633 O O . ASP A 1 85 ? -19.006 5.590 9.517 1.00 64.81 85 ASP A O 1
ATOM 637 N N . VAL A 1 86 ? -17.278 5.166 8.158 1.00 64.12 86 VAL A N 1
ATOM 638 C CA . VAL A 1 86 ? -16.408 6.110 8.861 1.00 64.12 86 VAL A CA 1
ATOM 639 C C . VAL A 1 86 ? -16.837 7.528 8.484 1.00 64.12 86 VAL A C 1
ATOM 641 O O . VAL A 1 86 ? -16.602 7.989 7.367 1.00 64.12 86 VAL A O 1
ATOM 644 N N . THR A 1 87 ? -17.500 8.224 9.412 1.00 55.03 87 THR A N 1
ATOM 645 C CA . THR A 1 87 ? -17.939 9.609 9.208 1.00 55.03 87 THR A CA 1
ATOM 646 C C . THR A 1 87 ? -16.721 10.525 9.090 1.00 55.03 87 THR A C 1
ATOM 648 O O . THR A 1 87 ? -16.049 10.820 10.076 1.00 55.03 87 THR A O 1
ATOM 651 N N . GLY A 1 88 ? -16.454 10.988 7.868 1.00 58.66 88 GLY A N 1
ATOM 652 C CA . GLY A 1 88 ? -15.303 11.820 7.525 1.00 58.66 88 GLY A CA 1
ATOM 653 C C . GLY A 1 88 ? -14.184 10.996 6.893 1.00 58.66 88 GLY A C 1
ATOM 654 O O . GLY A 1 88 ? -13.647 10.073 7.502 1.00 58.66 88 GLY A O 1
ATOM 655 N N . THR A 1 89 ? -13.808 11.348 5.662 1.00 56.88 89 THR A N 1
ATOM 656 C CA . THR A 1 89 ? -12.667 10.753 4.956 1.00 56.88 89 THR A CA 1
ATOM 657 C C . THR A 1 89 ? -11.390 11.035 5.739 1.00 56.88 89 THR A C 1
ATOM 659 O O . THR A 1 89 ? -10.781 12.096 5.599 1.00 56.88 89 THR A O 1
ATOM 662 N N . THR A 1 90 ? -10.998 10.098 6.597 1.00 71.12 90 THR A N 1
ATOM 663 C CA . THR A 1 90 ? -9.736 10.172 7.327 1.00 71.12 90 THR A CA 1
ATOM 664 C C . THR A 1 90 ? -8.701 9.432 6.496 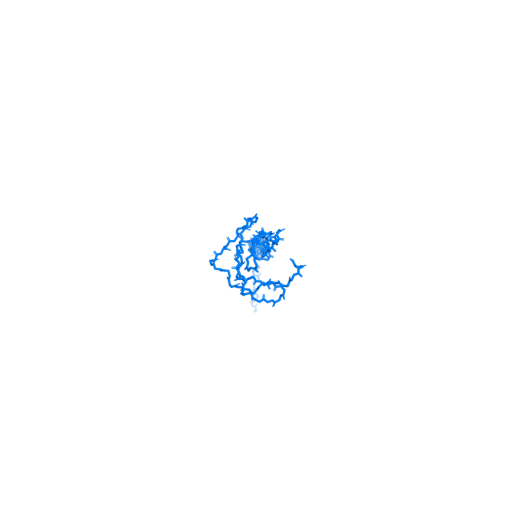1.00 71.12 90 THR A C 1
ATOM 666 O O . THR A 1 90 ? -8.595 8.206 6.547 1.00 71.12 90 THR A O 1
ATOM 669 N N . THR A 1 91 ? -7.981 10.179 5.667 1.00 85.31 91 THR A N 1
ATOM 670 C CA . THR A 1 91 ? -6.765 9.699 5.009 1.00 85.31 91 THR A CA 1
ATOM 671 C C . THR A 1 91 ? -5.657 9.599 6.053 1.00 85.31 91 THR A C 1
ATOM 673 O O . THR A 1 91 ? -5.423 10.561 6.786 1.00 85.31 91 THR A O 1
ATOM 676 N N . LEU A 1 92 ? -4.989 8.448 6.133 1.00 90.94 92 LEU A N 1
ATOM 677 C CA . LEU A 1 92 ? -3.772 8.274 6.925 1.00 90.94 92 LEU A CA 1
ATOM 678 C C . LEU A 1 92 ? -2.573 8.239 5.996 1.00 90.94 92 LEU A C 1
ATOM 680 O O . LEU A 1 92 ? -2.486 7.362 5.131 1.00 90.94 92 LEU A O 1
ATOM 684 N N . GLU A 1 93 ? -1.621 9.132 6.234 1.00 93.44 93 GLU A N 1
ATOM 685 C CA . GLU A 1 93 ? -0.337 9.111 5.543 1.00 93.44 93 GLU A CA 1
ATOM 686 C C . GLU A 1 93 ? 0.487 7.873 5.926 1.00 93.44 93 GLU A C 1
ATOM 688 O O . GLU A 1 93 ? 0.289 7.252 6.974 1.00 93.44 93 GLU A O 1
ATOM 693 N N . SER A 1 94 ? 1.440 7.495 5.072 1.00 93.50 94 SER A N 1
ATOM 694 C CA . SER A 1 94 ? 2.342 6.367 5.340 1.00 93.50 94 SER A CA 1
ATOM 695 C C . SER A 1 94 ? 3.090 6.567 6.665 1.00 93.50 94 SER A C 1
ATOM 697 O O . SER A 1 94 ? 3.798 7.556 6.848 1.00 93.50 94 SER A O 1
ATOM 699 N N . GLY A 1 95 ? 2.976 5.604 7.583 1.00 92.69 95 GLY A N 1
ATOM 700 C CA . GLY A 1 95 ? 3.586 5.652 8.914 1.00 92.69 95 GLY A CA 1
ATOM 701 C C . GLY A 1 95 ? 2.763 6.389 9.974 1.00 92.69 95 GLY A C 1
ATOM 702 O O . GLY A 1 95 ? 3.094 6.298 11.159 1.00 92.69 95 GLY A O 1
ATOM 703 N N . GLU A 1 96 ? 1.686 7.069 9.586 1.00 93.50 96 GLU A N 1
ATOM 704 C CA . GLU A 1 96 ? 0.828 7.809 10.501 1.00 93.50 96 GLU A CA 1
ATOM 705 C C . GLU A 1 96 ? -0.019 6.879 11.376 1.00 93.50 96 GLU A C 1
ATOM 707 O O . GLU A 1 96 ? -0.463 5.809 10.954 1.00 93.50 96 GLU A O 1
ATOM 712 N N . THR A 1 97 ? -0.257 7.308 12.617 1.00 91.94 97 THR A N 1
ATOM 713 C CA . THR A 1 97 ? -1.195 6.667 13.542 1.00 91.94 97 THR A CA 1
ATOM 714 C C . THR A 1 97 ? -2.339 7.621 13.847 1.00 91.94 97 THR A C 1
ATOM 716 O O . THR A 1 97 ? -2.112 8.776 14.211 1.00 91.94 97 THR A O 1
ATOM 719 N N . ARG A 1 98 ? -3.573 7.130 13.746 1.00 88.81 98 ARG A N 1
ATOM 720 C CA . ARG A 1 98 ? -4.784 7.870 14.106 1.00 88.81 98 ARG A CA 1
ATOM 721 C C . ARG A 1 98 ? -5.619 7.094 15.110 1.00 88.81 98 ARG A C 1
ATOM 723 O O . ARG A 1 98 ? -5.547 5.869 15.199 1.00 88.81 98 ARG A O 1
ATOM 730 N N . ILE A 1 99 ? -6.388 7.846 15.885 1.00 87.00 99 ILE A N 1
ATOM 731 C CA . ILE A 1 99 ? -7.402 7.325 16.793 1.00 87.00 99 ILE A CA 1
ATOM 732 C C . ILE A 1 99 ? -8.754 7.635 16.160 1.00 87.00 99 ILE A C 1
ATOM 734 O O . ILE A 1 99 ? -9.027 8.790 15.837 1.00 87.00 99 ILE A O 1
ATOM 738 N N . CYS A 1 100 ? -9.570 6.606 15.973 1.00 80.88 100 CYS A N 1
ATOM 739 C CA . CYS A 1 100 ? -10.891 6.699 15.370 1.00 80.88 100 CYS A CA 1
ATOM 740 C C . CYS A 1 100 ? -11.943 6.238 16.382 1.00 80.88 100 CYS A C 1
ATOM 742 O O . CYS A 1 100 ? -11.815 5.160 16.966 1.00 80.88 100 CYS A O 1
ATOM 744 N N . GLY A 1 101 ? -12.975 7.058 16.580 1.00 79.69 101 GLY A N 1
ATOM 745 C CA . GLY A 1 101 ? -14.178 6.669 17.311 1.00 79.69 101 GLY A CA 1
ATOM 746 C C . GLY A 1 101 ? -15.122 5.904 16.389 1.00 79.69 101 GLY A C 1
ATOM 747 O O . GLY A 1 101 ? -15.370 6.337 15.264 1.00 79.69 101 GLY A O 1
ATOM 748 N N . VAL A 1 102 ? -15.626 4.763 16.848 1.00 78.06 102 VAL A N 1
ATOM 749 C CA . VAL A 1 102 ? -16.570 3.916 16.114 1.00 78.06 102 VAL A CA 1
ATOM 750 C C . VAL A 1 102 ? -17.781 3.667 17.001 1.00 78.06 102 VAL A C 1
ATOM 752 O O . VAL A 1 102 ? -17.638 3.188 18.126 1.00 78.06 102 VAL A O 1
ATOM 755 N N . THR A 1 103 ? -18.976 3.964 16.493 1.00 77.88 103 THR A N 1
ATOM 756 C CA . THR A 1 103 ? -20.238 3.760 17.214 1.00 77.88 103 THR A CA 1
ATOM 757 C C . THR A 1 103 ? -21.029 2.616 16.581 1.00 77.88 103 THR A C 1
ATOM 759 O O . THR A 1 103 ? -21.240 2.613 15.372 1.00 77.88 103 THR A O 1
ATOM 762 N N . VAL A 1 104 ? -21.468 1.649 17.390 1.00 75.56 104 VAL A N 1
ATOM 763 C CA . VAL A 1 104 ? -22.320 0.513 16.987 1.00 75.56 104 VAL A CA 1
ATOM 764 C C . VAL A 1 104 ? -23.782 0.755 17.368 1.00 75.56 104 VAL A C 1
ATOM 766 O O . VAL A 1 104 ? -24.073 1.403 18.369 1.00 75.56 104 VAL A O 1
ATOM 769 N N . SER A 1 105 ? -24.724 0.180 16.616 1.00 72.12 105 SER A N 1
ATOM 770 C CA . SER A 1 105 ? -26.161 0.245 16.935 1.00 72.12 105 SER A CA 1
ATOM 771 C C . SER A 1 105 ? -26.571 -0.637 18.121 1.00 72.12 105 SER A C 1
ATOM 773 O O . SER A 1 105 ? -27.615 -0.409 18.727 1.00 72.12 105 SER A O 1
ATOM 775 N N . THR A 1 106 ? -25.772 -1.652 18.456 1.00 71.06 106 THR A N 1
ATOM 776 C CA . THR A 1 106 ? -26.027 -2.593 19.556 1.00 71.06 106 THR A CA 1
ATOM 777 C C . THR A 1 106 ? -24.724 -2.973 20.244 1.00 71.06 106 THR A C 1
ATOM 779 O O . THR A 1 106 ? -23.731 -3.224 19.560 1.00 71.06 106 THR A O 1
ATOM 782 N N . SER A 1 107 ? -24.737 -3.072 21.577 1.00 67.75 107 SER A N 1
ATOM 783 C CA . SER A 1 107 ? -23.571 -3.529 22.341 1.00 67.75 107 SER A CA 1
ATOM 784 C C . SER A 1 107 ? -23.120 -4.913 21.889 1.00 67.75 107 SER A C 1
ATOM 786 O O . SER A 1 107 ? -23.965 -5.808 21.779 1.00 67.75 107 SER A O 1
ATOM 788 N N . PRO A 1 108 ? -21.811 -5.137 21.673 1.00 67.88 108 PRO A N 1
ATOM 789 C CA . PRO A 1 108 ? -21.303 -6.477 21.442 1.00 67.88 108 PRO A CA 1
ATOM 790 C C . PRO A 1 108 ? -21.551 -7.397 22.645 1.00 67.88 108 PRO A C 1
ATOM 792 O O . PRO A 1 108 ? -21.730 -6.906 23.767 1.00 67.88 108 PRO A O 1
ATOM 795 N N . PRO A 1 109 ? -21.576 -8.726 22.426 1.00 66.69 109 PRO A N 1
ATOM 796 C CA . PRO A 1 109 ? -21.724 -9.708 23.497 1.00 66.69 109 PRO A CA 1
ATOM 797 C C . PRO A 1 109 ? -20.659 -9.535 24.587 1.00 66.69 109 PRO A C 1
ATOM 799 O O . PRO A 1 109 ? -19.537 -9.136 24.301 1.00 66.69 109 PRO A O 1
ATOM 802 N N . ALA A 1 110 ? -20.981 -9.864 25.838 1.00 63.53 110 ALA A N 1
ATOM 803 C CA . ALA A 1 110 ? -20.013 -9.779 26.930 1.00 63.53 110 ALA A CA 1
ATOM 804 C C . ALA A 1 110 ? -18.793 -10.693 26.678 1.00 63.53 110 ALA A C 1
ATOM 806 O O . ALA A 1 110 ? -18.964 -11.869 26.357 1.00 63.53 110 ALA A O 1
ATOM 807 N N . GLY A 1 111 ? -17.580 -10.162 26.872 1.00 60.41 111 GLY A N 1
ATOM 808 C CA . GLY A 1 111 ? -16.324 -10.919 26.760 1.00 60.41 111 GLY A CA 1
ATOM 809 C C . GLY A 1 111 ? -15.520 -10.707 25.472 1.00 60.41 111 GLY A C 1
ATOM 810 O O . GLY A 1 111 ? -14.575 -11.463 25.249 1.00 60.41 111 GLY A O 1
ATOM 811 N N . VAL A 1 112 ? -15.874 -9.709 24.650 1.00 55.31 112 VAL A N 1
ATOM 812 C CA . VAL A 1 112 ? -15.005 -9.162 23.586 1.00 55.31 112 VAL A CA 1
ATOM 813 C C . VAL A 1 112 ? -14.216 -7.945 24.046 1.00 55.31 112 VAL A C 1
ATOM 815 O O . VAL A 1 112 ? -14.731 -7.201 24.913 1.00 55.31 112 VAL A O 1
#